Protein AF-A0A3A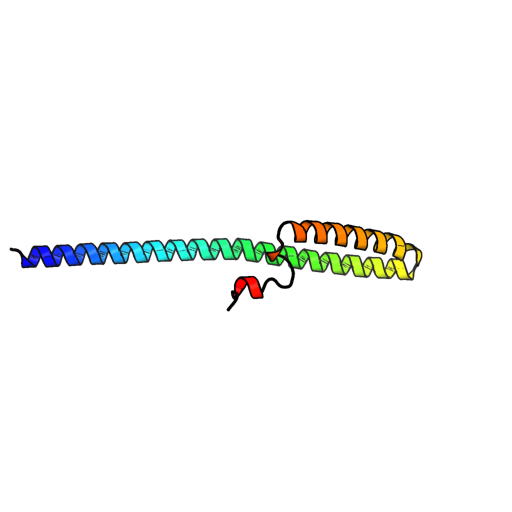1XSK1-F1 (afdb_monomer)

Radius of gyration: 28.02 Å; Cα contacts (8 Å, |Δi|>4): 9; chains: 1; bounding box: 56×26×82 Å

Sequence (107 aa):
MKFKNALSFLSNNLKQISKTFCQLRWKVILAGIFVGVVSGSLVASYRLGIEYGTDFARWMYLQIRHNAWWILPCLIFAVIAGLIIGWMSRKESMASGSGIPQVVGYV

Secondary structure (DSSP, 8-state):
-HHHHHHHHHHHHHHHHHHHHHHHHHHHHHHHHHHHHHHHHHHHHHHHHHHHHHHHHHHHHHHHHH-GGGHHHHHHHHHHHHHHHHHHHHH-GGGSTTSHHHHH---

Structure (mmCIF, N/CA/C/O backbone):
data_AF-A0A3A1XSK1-F1
#
_entry.id   AF-A0A3A1XSK1-F1
#
loop_
_atom_site.group_PDB
_atom_site.id
_atom_site.type_symbol
_atom_site.label_atom_id
_atom_site.label_alt_id
_atom_site.label_comp_id
_atom_site.label_asym_id
_atom_site.label_entity_id
_atom_site.label_seq_id
_atom_site.pdbx_PDB_ins_code
_atom_site.Cartn_x
_atom_site.Cartn_y
_atom_site.Cartn_z
_atom_site.occupancy
_atom_site.B_iso_or_equiv
_atom_site.auth_seq_id
_atom_site.auth_comp_id
_atom_site.auth_asym_id
_atom_site.auth_atom_id
_atom_site.pdbx_PDB_model_num
ATOM 1 N N . MET A 1 1 ? -38.296 4.513 55.003 1.00 59.19 1 MET A N 1
ATOM 2 C CA . MET A 1 1 ? -38.596 4.888 53.597 1.00 59.19 1 MET A CA 1
ATOM 3 C C . MET A 1 1 ? -37.366 5.307 52.774 1.00 59.19 1 MET A C 1
ATOM 5 O O . MET A 1 1 ? -37.274 4.883 51.632 1.00 59.19 1 MET A O 1
ATOM 9 N N . LYS A 1 2 ? -36.387 6.053 53.321 1.00 67.19 2 LYS A N 1
ATOM 10 C CA . LYS A 1 2 ? -35.188 6.521 52.578 1.00 67.19 2 LYS A CA 1
ATOM 11 C C . LYS A 1 2 ? -34.291 5.421 51.973 1.00 67.19 2 LYS A C 1
ATOM 13 O O . LYS A 1 2 ? -33.798 5.594 50.865 1.00 67.19 2 LYS A O 1
ATOM 18 N N . PHE A 1 3 ? -34.101 4.290 52.661 1.00 71.31 3 PHE A N 1
ATOM 19 C CA . PHE A 1 3 ? -33.138 3.257 52.239 1.00 71.31 3 PHE A CA 1
ATOM 20 C C . PHE A 1 3 ? -33.561 2.497 50.969 1.00 71.31 3 PHE A C 1
ATOM 22 O O . PHE A 1 3 ? -32.749 2.300 50.070 1.00 71.31 3 PHE A O 1
ATOM 29 N N . LYS A 1 4 ? -34.849 2.142 50.837 1.00 73.56 4 LYS A N 1
ATOM 30 C CA . LYS A 1 4 ? -35.375 1.494 49.619 1.00 73.56 4 LYS A CA 1
ATOM 31 C C . LYS A 1 4 ? -35.261 2.396 48.386 1.00 73.56 4 LYS A C 1
ATOM 33 O O . LYS A 1 4 ? -34.905 1.894 47.327 1.00 73.56 4 LYS A O 1
ATOM 38 N N . ASN A 1 5 ? -35.484 3.704 48.539 1.00 78.56 5 ASN A N 1
ATOM 39 C CA . ASN A 1 5 ? -35.339 4.666 47.441 1.00 78.56 5 ASN A CA 1
ATOM 40 C C . ASN A 1 5 ? -33.877 4.830 46.999 1.00 78.56 5 ASN A C 1
ATOM 42 O O . ASN A 1 5 ? -33.608 4.913 45.803 1.00 78.56 5 ASN A O 1
ATOM 46 N N . ALA A 1 6 ? -32.928 4.832 47.942 1.00 79.50 6 ALA A N 1
ATOM 47 C CA . ALA A 1 6 ? -31.501 4.851 47.617 1.00 79.50 6 ALA A CA 1
ATOM 48 C C . ALA A 1 6 ? -31.068 3.568 46.884 1.00 79.50 6 ALA A C 1
ATOM 50 O O . ALA A 1 6 ? -30.340 3.631 45.894 1.00 79.50 6 ALA A O 1
ATOM 51 N N . LEU A 1 7 ? -31.578 2.408 47.313 1.00 81.81 7 LEU A N 1
ATOM 52 C CA . LEU A 1 7 ? -31.285 1.119 46.685 1.00 81.81 7 LEU A CA 1
ATOM 53 C C . LEU A 1 7 ? -31.883 1.010 45.270 1.00 81.81 7 LEU A C 1
ATOM 55 O O . LEU A 1 7 ? -31.217 0.537 44.349 1.00 81.81 7 LEU A O 1
ATOM 59 N N . SER A 1 8 ? -33.117 1.490 45.068 1.00 77.88 8 SER A N 1
ATOM 60 C CA . SER A 1 8 ? -33.740 1.541 43.739 1.00 77.88 8 SER A CA 1
ATOM 61 C C . SER A 1 8 ? -33.042 2.538 42.816 1.00 77.88 8 SER A C 1
ATOM 63 O O . SER A 1 8 ? -32.881 2.261 41.630 1.00 77.88 8 SER A O 1
ATOM 65 N N . PHE A 1 9 ? -32.577 3.670 43.354 1.00 85.00 9 PHE A N 1
ATOM 66 C CA . PHE A 1 9 ? -31.788 4.644 42.604 1.00 85.00 9 PHE A CA 1
ATOM 67 C C . PHE A 1 9 ? -30.459 4.034 42.131 1.00 85.00 9 PHE A C 1
ATOM 69 O O . PHE A 1 9 ? -30.150 4.097 40.943 1.00 85.00 9 PHE A O 1
ATOM 76 N N . LEU A 1 10 ? -29.710 3.364 43.013 1.00 85.50 10 LEU A N 1
ATOM 77 C CA . LEU A 1 10 ? -28.475 2.657 42.646 1.00 85.50 10 LEU A CA 1
ATOM 78 C C . LEU A 1 10 ? -28.719 1.560 41.600 1.00 85.50 10 LEU A C 1
ATOM 80 O O . LEU A 1 10 ? -28.009 1.501 40.598 1.00 85.50 10 LEU A O 1
ATOM 84 N N . SER A 1 11 ? -29.750 0.730 41.783 1.00 85.69 11 SER A N 1
ATOM 85 C CA . SER A 1 11 ? -30.091 -0.343 40.839 1.00 85.69 11 SER A CA 1
ATOM 86 C C . SER A 1 11 ? -30.407 0.186 39.435 1.00 85.69 11 SER A C 1
ATOM 88 O O . SER A 1 11 ? -29.922 -0.362 38.443 1.00 85.69 11 SER A O 1
ATOM 90 N N . ASN A 1 12 ? -31.179 1.271 39.340 1.00 86.88 12 ASN A N 1
ATOM 91 C CA . ASN A 1 12 ? -31.542 1.874 38.059 1.00 86.88 12 ASN A CA 1
ATOM 92 C C . ASN A 1 12 ? -30.321 2.462 37.337 1.00 86.88 12 ASN A C 1
ATOM 94 O O . ASN A 1 12 ? -30.152 2.219 36.142 1.00 86.88 12 ASN A O 1
ATOM 98 N N . ASN A 1 13 ? -29.429 3.143 38.064 1.00 87.62 13 ASN A N 1
ATOM 99 C CA . ASN A 1 13 ? -28.181 3.664 37.501 1.00 87.62 13 ASN A CA 1
ATOM 100 C C . ASN A 1 13 ? -27.247 2.537 37.028 1.00 87.62 13 ASN A C 1
ATOM 102 O O . ASN A 1 13 ? -26.719 2.604 35.922 1.00 87.62 13 ASN A O 1
ATOM 106 N N . LEU A 1 14 ? -27.094 1.457 37.804 1.00 89.69 14 LEU A N 1
ATOM 107 C CA . LEU A 1 14 ? -26.286 0.297 37.403 1.00 89.69 14 LEU A CA 1
ATOM 108 C C . LEU A 1 14 ? -26.828 -0.376 36.134 1.00 89.69 14 LEU A C 1
ATOM 110 O O . LEU A 1 14 ? -26.058 -0.719 35.233 1.00 89.69 14 LEU A O 1
ATOM 114 N N . LYS A 1 15 ? -28.156 -0.518 36.017 1.00 87.31 15 LYS A N 1
ATOM 115 C CA . LYS A 1 15 ? -28.795 -1.031 34.794 1.00 87.31 15 LYS A CA 1
ATOM 116 C C . LYS A 1 15 ? -28.570 -0.107 33.600 1.00 87.31 15 LYS A C 1
ATOM 118 O O . LYS A 1 15 ? -28.307 -0.598 32.502 1.00 87.31 15 LYS A O 1
ATOM 123 N N . GLN A 1 16 ? -28.659 1.207 33.801 1.00 88.50 16 GLN A N 1
ATOM 124 C CA . GLN A 1 16 ? -28.409 2.194 32.753 1.00 88.50 16 GLN A CA 1
ATOM 125 C C . GLN A 1 16 ? -26.959 2.128 32.266 1.00 88.50 16 GLN A C 1
ATOM 127 O O . GLN A 1 16 ? -26.730 2.022 31.065 1.00 88.50 16 GLN A O 1
ATOM 132 N N . ILE A 1 17 ? -25.994 2.092 33.187 1.00 87.62 17 ILE A N 1
ATOM 133 C CA . ILE A 1 17 ? -24.566 1.967 32.873 1.00 87.62 17 ILE A CA 1
ATOM 134 C C . ILE A 1 17 ? -24.301 0.677 32.086 1.00 87.62 17 ILE A C 1
ATOM 136 O O . ILE A 1 17 ? -23.703 0.723 31.012 1.00 87.62 17 ILE A O 1
ATOM 140 N N . SER A 1 18 ? -24.808 -0.465 32.559 1.00 87.88 18 SER A N 1
ATOM 141 C CA . SER A 1 18 ? -24.656 -1.755 31.872 1.00 87.88 18 SER A CA 1
ATOM 142 C C . SER A 1 18 ? -25.242 -1.739 30.453 1.00 87.88 18 SER A C 1
ATOM 144 O O . SER A 1 18 ? -24.594 -2.201 29.508 1.00 87.88 18 SER A O 1
ATOM 146 N N . LYS A 1 19 ? -26.430 -1.141 30.263 1.00 88.31 19 LYS A N 1
ATOM 147 C CA . LYS A 1 19 ? -27.019 -0.961 28.928 1.00 88.31 19 LYS A CA 1
ATOM 148 C C . LYS A 1 19 ? -26.127 -0.120 28.020 1.00 88.31 19 LYS A C 1
ATOM 150 O O . LYS A 1 19 ? -25.906 -0.519 26.878 1.00 88.31 19 LYS A O 1
ATOM 155 N N . THR A 1 20 ? -25.603 0.998 28.515 1.00 85.38 20 THR A N 1
ATOM 156 C CA . THR A 1 20 ? -24.717 1.877 27.743 1.00 85.38 20 THR A CA 1
ATOM 157 C C . THR A 1 20 ? -23.445 1.145 27.313 1.00 85.38 20 THR A C 1
ATOM 159 O O . THR A 1 20 ? -23.079 1.208 26.141 1.00 85.38 20 THR A O 1
ATOM 162 N N . PHE A 1 21 ? -22.816 0.369 28.203 1.00 87.62 21 PHE A N 1
ATOM 163 C CA . PHE A 1 21 ? -21.659 -0.465 27.850 1.00 87.62 21 PHE A CA 1
ATOM 164 C C . PHE A 1 21 ? -21.995 -1.511 26.784 1.00 87.62 21 PHE A C 1
ATOM 166 O O . PHE A 1 21 ? -21.231 -1.695 25.837 1.00 87.62 21 PHE A O 1
ATOM 173 N N . CYS A 1 22 ? -23.152 -2.168 26.891 1.00 85.00 22 CYS A N 1
ATOM 174 C CA . CYS A 1 22 ? -23.591 -3.134 25.886 1.00 85.00 22 CYS A CA 1
ATOM 175 C C . CYS A 1 22 ? -23.801 -2.468 24.515 1.00 85.00 22 CYS A C 1
ATOM 177 O O . CYS A 1 22 ? -23.362 -2.999 23.495 1.00 85.00 22 CYS A O 1
ATOM 179 N N . GLN A 1 23 ? -24.406 -1.278 24.485 1.00 87.50 23 GLN A N 1
ATOM 180 C CA . GLN A 1 23 ? -24.593 -0.505 23.256 1.00 87.50 23 GLN A CA 1
ATOM 181 C C . GLN A 1 23 ? -23.262 -0.044 22.649 1.00 87.50 23 GLN A C 1
ATOM 183 O O . GLN A 1 23 ? -23.076 -0.164 21.439 1.00 87.50 23 GLN A O 1
ATOM 188 N N . LEU A 1 24 ? -22.325 0.443 23.468 1.00 90.06 24 LEU A N 1
ATOM 189 C CA . LEU A 1 24 ? -20.983 0.827 23.021 1.00 90.06 24 LEU A CA 1
ATOM 190 C C . LEU A 1 24 ? -20.231 -0.368 22.432 1.00 90.06 24 LEU A C 1
ATOM 192 O O . LEU A 1 24 ? -19.675 -0.255 21.343 1.00 90.06 24 LEU A O 1
ATOM 196 N N . ARG A 1 25 ? -20.287 -1.532 23.092 1.00 91.50 25 ARG A N 1
ATOM 197 C CA . ARG A 1 25 ? -19.658 -2.769 22.612 1.00 91.50 25 ARG A CA 1
ATOM 198 C C . ARG A 1 25 ? -20.128 -3.126 21.204 1.00 91.50 25 ARG A C 1
ATOM 200 O O . ARG A 1 25 ? -19.304 -3.349 20.325 1.00 91.50 25 ARG A O 1
ATOM 207 N N . TRP A 1 26 ? -21.441 -3.141 20.974 1.00 92.31 26 TRP A N 1
ATOM 208 C CA . TRP A 1 26 ? -21.986 -3.460 19.653 1.00 92.31 26 TRP A CA 1
ATOM 209 C C . TRP A 1 26 ? -21.601 -2.426 18.593 1.00 92.31 26 TRP A C 1
ATOM 211 O O . TRP A 1 26 ? -21.238 -2.811 17.484 1.00 92.31 26 TRP A O 1
ATOM 221 N N . LYS A 1 27 ? -21.604 -1.132 18.937 1.00 92.38 27 LYS A N 1
ATOM 222 C CA . LYS A 1 27 ? -21.159 -0.067 18.026 1.00 92.38 27 LYS A CA 1
ATOM 223 C C . LYS A 1 27 ? -19.690 -0.222 17.624 1.00 92.38 27 LYS A C 1
ATOM 225 O O . LYS A 1 27 ? -19.380 -0.095 16.445 1.00 92.38 27 LYS A O 1
ATOM 230 N N . VAL A 1 28 ? -18.806 -0.529 18.574 1.00 95.44 28 VAL A N 1
ATOM 231 C CA . VAL A 1 28 ? -17.371 -0.731 18.306 1.00 95.44 28 VAL A CA 1
ATOM 232 C C . VAL A 1 28 ? -17.139 -1.968 17.442 1.00 95.44 28 VAL A C 1
ATOM 234 O O . VAL A 1 28 ? -16.356 -1.901 16.501 1.00 95.44 28 VAL A O 1
ATOM 237 N N . ILE A 1 29 ? -17.849 -3.073 17.700 1.00 96.31 29 ILE A N 1
ATOM 238 C CA . ILE A 1 29 ? -17.747 -4.291 16.879 1.00 96.31 29 ILE A CA 1
ATOM 239 C C . ILE A 1 29 ? -18.155 -4.000 15.429 1.00 96.31 29 ILE A C 1
ATOM 241 O O . ILE A 1 29 ? -17.414 -4.328 14.507 1.00 96.31 29 ILE A O 1
ATOM 245 N N . LEU A 1 30 ? -19.304 -3.350 15.222 1.00 95.38 30 LEU A N 1
ATOM 246 C CA . LEU A 1 30 ? -19.787 -2.987 13.886 1.00 95.38 30 LEU A CA 1
ATOM 247 C C . LEU A 1 30 ? -18.820 -2.042 13.162 1.00 95.38 30 LEU A C 1
ATOM 249 O O . LEU A 1 30 ? -18.504 -2.270 11.995 1.00 95.38 30 LEU A O 1
ATOM 253 N N . ALA A 1 31 ? -18.311 -1.021 13.857 1.00 95.12 31 ALA A N 1
ATOM 254 C CA . ALA A 1 31 ? -17.319 -0.106 13.301 1.00 95.12 31 ALA A CA 1
ATOM 255 C C . ALA A 1 31 ? -16.015 -0.834 12.935 1.00 95.12 31 ALA A C 1
ATOM 257 O O . ALA A 1 31 ? -15.478 -0.613 11.854 1.00 95.12 31 ALA A O 1
ATOM 258 N N . GLY A 1 32 ? -15.538 -1.741 13.791 1.00 96.50 32 GLY A N 1
ATOM 259 C CA . GLY A 1 32 ? -14.334 -2.534 13.544 1.00 96.50 32 GLY A CA 1
ATOM 260 C C . GLY A 1 32 ? -14.467 -3.446 12.325 1.00 96.50 32 GLY A C 1
ATOM 261 O O . GLY A 1 32 ? -13.571 -3.469 11.486 1.00 96.50 32 GLY A O 1
ATOM 262 N N . ILE A 1 33 ? -15.604 -4.135 12.177 1.00 97.12 33 ILE A N 1
ATOM 263 C CA . ILE A 1 33 ? -15.887 -4.958 10.990 1.00 97.12 33 ILE A CA 1
ATOM 264 C C . ILE A 1 33 ? -15.884 -4.086 9.732 1.00 97.12 33 ILE A C 1
ATOM 266 O O . ILE A 1 33 ? -15.238 -4.434 8.746 1.00 97.12 33 ILE A O 1
ATOM 270 N N . PHE A 1 34 ? -16.559 -2.936 9.767 1.00 97.69 34 PHE A N 1
ATOM 271 C CA . PHE A 1 34 ? -16.633 -2.035 8.619 1.00 97.69 34 PHE A CA 1
ATOM 272 C C . PHE A 1 34 ? -15.253 -1.503 8.207 1.00 97.69 34 PHE A C 1
ATOM 274 O O . PHE A 1 34 ? -14.875 -1.598 7.040 1.00 97.69 34 PHE A O 1
ATOM 281 N N . VAL A 1 35 ? -14.466 -1.014 9.169 1.00 97.25 35 VAL A N 1
ATOM 282 C CA . VAL A 1 35 ? -13.095 -0.542 8.925 1.00 97.25 35 VAL A CA 1
ATOM 283 C C . VAL A 1 35 ? -12.215 -1.678 8.403 1.00 97.25 35 VAL A C 1
ATOM 285 O O . VAL A 1 35 ? -11.451 -1.468 7.462 1.00 97.25 35 VAL A O 1
ATOM 288 N N . GLY A 1 36 ? -12.351 -2.891 8.946 1.00 97.19 36 GLY A N 1
ATOM 289 C CA . GLY A 1 36 ? -11.622 -4.074 8.489 1.00 97.19 36 GLY A CA 1
ATOM 290 C C . GLY A 1 36 ? -11.931 -4.439 7.037 1.00 97.19 36 GLY A C 1
ATOM 291 O O . GLY A 1 36 ? -11.013 -4.675 6.258 1.00 97.19 36 GLY A O 1
ATOM 292 N N . VAL A 1 37 ? -13.205 -4.416 6.638 1.00 98.00 37 VAL A N 1
ATOM 293 C CA . VAL A 1 37 ? -13.615 -4.693 5.251 1.00 98.00 37 VAL A CA 1
ATOM 294 C C . VAL A 1 37 ? -13.076 -3.631 4.292 1.00 98.00 37 VAL A C 1
ATOM 296 O O . VAL A 1 37 ? -12.504 -3.973 3.258 1.00 98.00 37 VAL A O 1
ATOM 299 N N . VAL A 1 38 ? -13.216 -2.348 4.634 1.00 98.00 38 VAL A N 1
ATOM 300 C CA . VAL A 1 38 ? -12.762 -1.246 3.771 1.00 98.00 38 VAL A CA 1
ATOM 301 C C . VAL A 1 38 ? -11.238 -1.253 3.623 1.00 98.00 38 VAL A C 1
ATOM 303 O O . VAL A 1 38 ? -10.727 -1.235 2.504 1.00 98.00 38 VAL A O 1
ATOM 306 N N . SER A 1 39 ? -10.505 -1.328 4.736 1.00 96.69 39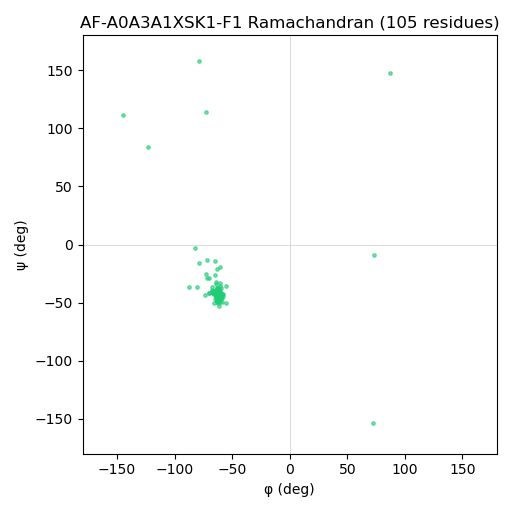 SER A N 1
ATOM 307 C CA . SER A 1 39 ? -9.036 -1.351 4.721 1.00 96.69 39 SER A CA 1
ATO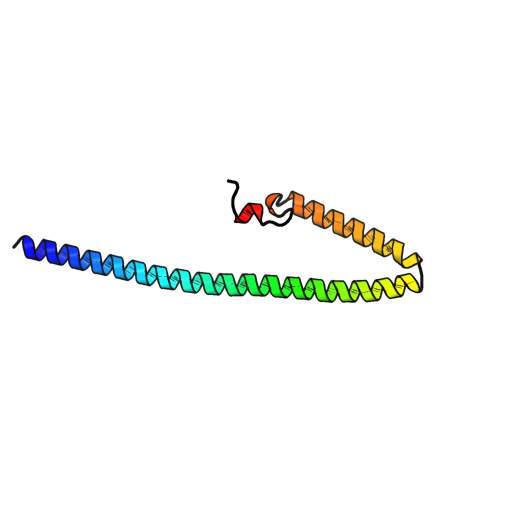M 308 C C . SER A 1 39 ? -8.482 -2.623 4.077 1.00 96.69 39 SER A C 1
ATOM 310 O O . SER A 1 39 ? -7.569 -2.540 3.261 1.00 96.69 39 SER A O 1
ATOM 312 N N . GLY A 1 40 ? -9.066 -3.790 4.360 1.00 97.50 40 GLY A N 1
ATOM 313 C CA . GLY A 1 40 ? -8.677 -5.055 3.742 1.00 97.50 40 GLY A CA 1
ATOM 314 C C . GLY A 1 40 ? -8.879 -5.049 2.227 1.00 97.50 40 GLY A C 1
ATOM 315 O O . GLY A 1 40 ? -7.985 -5.460 1.489 1.00 97.50 40 GLY A O 1
ATOM 316 N N . SER A 1 41 ? -10.009 -4.515 1.752 1.00 97.75 41 SER A N 1
ATOM 317 C CA . SER A 1 41 ? -10.281 -4.355 0.318 1.00 97.75 41 SER A CA 1
ATOM 318 C C . SER A 1 41 ? -9.282 -3.409 -0.358 1.00 97.75 41 SER A C 1
ATOM 320 O O . SER A 1 41 ? -8.752 -3.716 -1.431 1.00 97.75 41 SER A O 1
ATOM 322 N N . LEU A 1 42 ? -8.950 -2.291 0.298 1.00 97.06 42 LEU A N 1
ATOM 323 C CA . LEU A 1 42 ? -7.949 -1.346 -0.194 1.00 97.06 42 LEU A CA 1
ATOM 324 C C . LEU A 1 42 ? -6.562 -2.000 -0.306 1.00 97.06 42 LEU A C 1
ATOM 326 O O . LEU A 1 42 ? -5.911 -1.889 -1.345 1.00 97.06 42 LEU A O 1
ATOM 330 N N . VAL A 1 43 ? -6.131 -2.729 0.729 1.00 96.69 43 VAL A N 1
ATOM 331 C CA . VAL A 1 43 ? -4.841 -3.440 0.750 1.00 96.69 43 VAL A CA 1
ATOM 332 C C . VAL A 1 43 ? -4.790 -4.537 -0.314 1.00 96.69 43 VAL A C 1
ATOM 334 O O . VAL A 1 43 ? -3.782 -4.667 -1.009 1.00 96.69 43 VAL A O 1
ATOM 337 N N . ALA A 1 44 ? -5.869 -5.305 -0.485 1.00 97.75 44 ALA A N 1
ATOM 338 C CA . ALA A 1 44 ? -5.953 -6.331 -1.521 1.00 97.75 44 ALA A CA 1
ATOM 339 C C . ALA A 1 44 ? -5.847 -5.722 -2.928 1.00 97.75 44 ALA A C 1
ATOM 341 O O . ALA A 1 44 ? -5.069 -6.201 -3.751 1.00 97.75 44 ALA A O 1
ATOM 342 N N . SER A 1 45 ? -6.561 -4.621 -3.178 1.00 97.75 45 SER A N 1
ATOM 343 C CA . SER A 1 45 ? -6.525 -3.905 -4.460 1.00 97.75 45 SER A CA 1
ATOM 344 C C . SER A 1 45 ? -5.135 -3.342 -4.760 1.00 97.75 45 SER A C 1
ATOM 346 O O . SER A 1 45 ? -4.632 -3.489 -5.872 1.00 97.75 45 SER A O 1
ATOM 348 N N . TYR A 1 46 ? -4.477 -2.754 -3.756 1.00 96.00 46 TYR A N 1
ATOM 349 C CA . TYR A 1 46 ? -3.095 -2.293 -3.873 1.00 96.00 46 TYR A CA 1
ATOM 350 C C . TYR A 1 46 ? -2.149 -3.440 -4.250 1.00 96.00 46 TYR A C 1
ATOM 352 O O . TYR A 1 46 ? -1.326 -3.296 -5.153 1.00 96.00 46 TYR A O 1
ATOM 360 N N . ARG A 1 47 ? -2.306 -4.607 -3.613 1.00 96.69 47 ARG A N 1
ATOM 36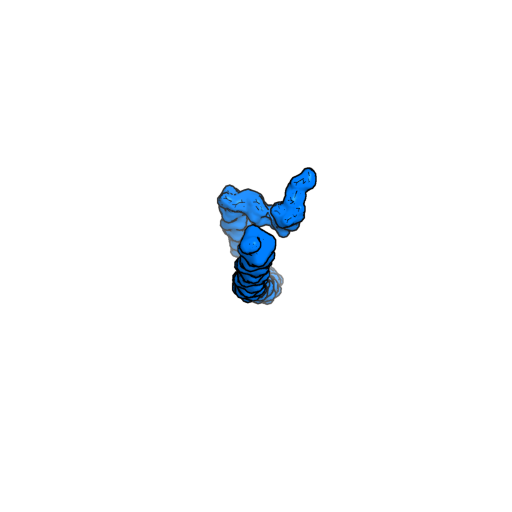1 C CA . ARG A 1 47 ? -1.472 -5.784 -3.881 1.00 96.69 47 ARG A CA 1
ATOM 362 C C . ARG A 1 47 ? -1.640 -6.308 -5.305 1.00 96.69 47 ARG A C 1
ATOM 364 O O . ARG A 1 47 ? -0.636 -6.550 -5.968 1.00 96.69 47 ARG A O 1
ATOM 371 N N . LEU A 1 48 ? -2.883 -6.410 -5.778 1.00 97.62 48 LEU A N 1
ATOM 372 C CA . LEU A 1 48 ? -3.179 -6.769 -7.166 1.00 97.62 48 LEU A CA 1
ATOM 373 C C . LEU A 1 48 ? -2.549 -5.767 -8.141 1.00 97.62 48 LEU A C 1
ATOM 375 O O . LEU A 1 48 ? -1.946 -6.165 -9.132 1.00 97.62 48 LEU A O 1
ATOM 379 N N . GLY A 1 49 ? -2.621 -4.467 -7.841 1.00 96.56 49 GLY A N 1
ATOM 380 C CA . GLY A 1 49 ? -1.982 -3.432 -8.655 1.00 96.56 49 GLY A CA 1
ATOM 381 C C . GLY A 1 49 ? -0.466 -3.622 -8.797 1.00 96.56 49 GLY A C 1
ATOM 382 O O . GLY A 1 49 ? 0.065 -3.495 -9.899 1.00 96.56 49 GLY A O 1
ATOM 383 N N . ILE A 1 50 ? 0.229 -3.975 -7.710 1.00 95.44 50 ILE A N 1
ATOM 384 C CA . ILE A 1 50 ? 1.672 -4.267 -7.743 1.00 95.44 50 ILE A CA 1
ATOM 385 C C . ILE A 1 50 ? 1.976 -5.529 -8.556 1.00 95.44 50 ILE A C 1
ATOM 387 O O . ILE A 1 50 ? 2.951 -5.544 -9.306 1.00 95.44 50 ILE A O 1
ATOM 391 N N . GLU A 1 51 ? 1.156 -6.571 -8.438 1.00 96.81 51 GLU A N 1
ATOM 392 C CA . GLU A 1 51 ? 1.316 -7.816 -9.194 1.00 96.81 51 GLU A CA 1
ATOM 393 C C . GLU A 1 51 ? 1.206 -7.569 -10.705 1.00 96.81 51 GLU A C 1
ATOM 395 O O . GLU A 1 51 ? 2.161 -7.831 -11.441 1.00 96.81 51 GLU A O 1
ATOM 400 N N . TYR A 1 52 ? 0.125 -6.922 -11.154 1.00 96.56 52 TYR A N 1
ATOM 401 C CA . TYR A 1 52 ? -0.037 -6.537 -12.559 1.00 96.56 52 TYR A CA 1
ATOM 402 C C . TYR A 1 52 ? 1.065 -5.585 -13.042 1.00 96.56 52 TYR A C 1
ATOM 404 O O . TYR A 1 52 ? 1.568 -5.726 -14.157 1.00 96.56 52 TYR A O 1
ATOM 412 N N . GLY A 1 53 ? 1.479 -4.629 -12.204 1.00 95.00 53 GLY A N 1
ATOM 413 C CA . GLY A 1 53 ? 2.590 -3.728 -12.509 1.00 95.00 53 GLY A CA 1
ATOM 414 C C . GLY A 1 53 ? 3.922 -4.466 -12.681 1.00 95.00 53 GLY A C 1
ATOM 415 O O . GLY A 1 53 ? 4.708 -4.129 -13.566 1.00 95.00 53 GLY A O 1
ATOM 416 N N . THR A 1 54 ? 4.158 -5.508 -11.883 1.00 95.38 54 THR A N 1
ATOM 417 C CA . THR A 1 54 ? 5.359 -6.350 -11.964 1.00 95.38 54 THR A CA 1
ATOM 418 C C . THR A 1 54 ? 5.356 -7.196 -13.233 1.00 95.38 54 THR A C 1
ATOM 420 O O . THR A 1 54 ? 6.383 -7.300 -13.908 1.00 95.38 54 THR A O 1
ATOM 423 N N . ASP A 1 55 ? 4.208 -7.761 -13.605 1.00 95.94 55 ASP A N 1
ATOM 424 C CA . ASP A 1 55 ? 4.068 -8.509 -14.855 1.00 95.94 55 ASP A CA 1
ATOM 425 C C . ASP A 1 55 ? 4.266 -7.609 -16.079 1.00 95.94 55 ASP A C 1
ATOM 427 O O . ASP A 1 55 ? 5.002 -7.970 -17.003 1.00 95.94 55 ASP A O 1
ATOM 431 N N . PHE A 1 56 ? 3.705 -6.397 -16.050 1.00 94.19 56 PHE A N 1
ATOM 432 C CA . PHE A 1 56 ? 3.951 -5.387 -17.075 1.00 94.19 56 PHE A CA 1
ATOM 433 C C . PHE A 1 56 ? 5.433 -5.003 -17.157 1.00 94.19 56 PHE A C 1
ATOM 435 O O . PHE A 1 56 ? 5.995 -4.949 -18.252 1.00 94.19 56 PHE A O 1
ATOM 442 N N . ALA A 1 57 ? 6.097 -4.794 -16.015 1.00 92.69 57 ALA A N 1
ATOM 443 C CA . ALA A 1 57 ? 7.527 -4.506 -15.979 1.00 92.69 57 ALA A CA 1
ATOM 444 C C . ALA A 1 57 ? 8.338 -5.649 -16.606 1.00 92.69 57 ALA A C 1
ATOM 446 O O . ALA A 1 57 ? 9.210 -5.396 -17.436 1.00 92.69 57 ALA A O 1
ATOM 447 N N . ARG A 1 58 ? 8.016 -6.911 -16.287 1.00 94.12 58 ARG A N 1
ATOM 448 C CA . ARG A 1 58 ? 8.674 -8.087 -16.880 1.00 94.12 58 ARG A CA 1
ATOM 449 C C . ARG A 1 58 ? 8.510 -8.112 -18.399 1.00 94.12 58 ARG A C 1
ATOM 451 O O . ARG A 1 58 ? 9.493 -8.319 -19.109 1.00 94.12 58 ARG A O 1
ATOM 458 N N . TRP A 1 59 ? 7.298 -7.869 -18.895 1.00 94.00 59 TRP A N 1
ATOM 459 C CA . TRP A 1 59 ? 7.039 -7.771 -20.331 1.00 94.00 59 TRP A CA 1
ATOM 460 C C . TRP A 1 59 ? 7.848 -6.638 -20.976 1.00 94.00 59 TRP A C 1
ATOM 462 O O . TRP A 1 59 ? 8.497 -6.854 -21.998 1.00 94.00 59 TRP A O 1
ATOM 472 N N . MET A 1 60 ? 7.896 -5.462 -20.346 1.00 92.00 60 MET A N 1
ATOM 473 C CA . MET A 1 60 ? 8.645 -4.304 -20.839 1.00 92.00 60 MET A CA 1
ATOM 474 C C . MET A 1 60 ? 10.156 -4.566 -20.897 1.00 92.00 60 MET A C 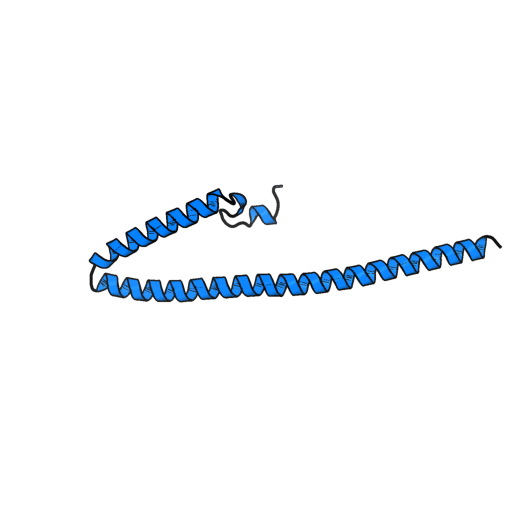1
ATOM 476 O O . MET A 1 60 ? 10.807 -4.232 -21.887 1.00 92.00 60 MET A O 1
ATOM 480 N N . TYR A 1 61 ? 10.725 -5.227 -19.885 1.00 91.25 61 TYR A N 1
ATOM 481 C CA . TYR A 1 61 ? 12.138 -5.612 -19.894 1.00 91.25 61 TYR A CA 1
ATOM 482 C C . TYR A 1 61 ? 12.480 -6.549 -21.057 1.00 91.25 61 TYR A C 1
ATOM 484 O O . TYR A 1 61 ? 13.555 -6.418 -21.644 1.00 91.25 61 TYR A O 1
ATOM 492 N N . LEU A 1 62 ? 11.576 -7.458 -21.439 1.00 92.25 62 LEU A N 1
ATOM 493 C CA . LEU A 1 62 ? 11.768 -8.294 -22.629 1.00 92.25 62 LEU A CA 1
ATOM 494 C C . LEU A 1 62 ? 11.794 -7.452 -23.913 1.00 92.25 62 LEU A C 1
ATOM 496 O O . LEU A 1 62 ? 12.638 -7.696 -24.774 1.00 92.25 62 LEU A O 1
ATOM 500 N N . GLN A 1 63 ? 10.944 -6.425 -24.020 1.00 91.81 63 GLN A N 1
ATOM 501 C CA . GLN A 1 63 ? 10.948 -5.517 -25.174 1.00 91.81 63 GLN A CA 1
ATOM 502 C C . GLN A 1 63 ? 12.239 -4.698 -25.263 1.00 91.81 63 GLN A C 1
ATOM 504 O O . GLN A 1 63 ? 12.805 -4.551 -26.347 1.00 91.81 63 GLN A O 1
ATOM 509 N N . ILE A 1 64 ? 12.759 -4.233 -24.123 1.00 91.19 64 ILE A N 1
ATOM 510 C CA . ILE A 1 64 ? 14.037 -3.509 -24.053 1.00 91.19 64 ILE A CA 1
ATOM 511 C C . ILE A 1 64 ? 15.198 -4.383 -24.540 1.00 91.19 64 ILE A C 1
ATOM 513 O O . ILE A 1 64 ? 16.082 -3.895 -25.243 1.00 91.19 64 ILE A O 1
ATOM 517 N N . ARG A 1 65 ? 15.192 -5.684 -24.215 1.00 89.25 65 ARG A N 1
ATOM 518 C CA . ARG A 1 65 ? 16.216 -6.620 -24.708 1.00 89.25 65 ARG A CA 1
ATOM 519 C C . ARG A 1 65 ? 16.187 -6.786 -26.225 1.00 89.25 65 ARG A C 1
ATOM 521 O O . ARG A 1 65 ? 17.237 -7.025 -26.809 1.00 89.25 65 ARG A O 1
ATOM 528 N N . HIS A 1 66 ? 15.013 -6.684 -26.846 1.00 89.00 66 HIS A N 1
ATOM 529 C CA . HIS A 1 66 ? 14.871 -6.772 -28.298 1.00 89.00 66 HIS A CA 1
ATOM 530 C C . HIS A 1 66 ? 15.225 -5.449 -28.994 1.00 89.00 66 HIS A C 1
ATOM 532 O O . HIS A 1 66 ? 15.807 -5.451 -30.075 1.00 89.00 66 HIS A O 1
ATOM 538 N N . ASN A 1 67 ? 14.888 -4.309 -28.387 1.00 89.75 67 ASN A N 1
ATOM 539 C CA . ASN A 1 67 ? 15.231 -2.991 -28.907 1.00 89.75 67 ASN A CA 1
ATOM 540 C C . ASN A 1 67 ? 15.529 -2.010 -27.763 1.00 89.75 67 ASN A C 1
ATOM 542 O O . ASN A 1 67 ? 14.626 -1.579 -27.044 1.00 89.75 67 ASN A O 1
ATOM 546 N N . ALA A 1 68 ? 16.795 -1.600 -27.644 1.00 88.19 68 ALA A N 1
ATOM 547 C CA . ALA A 1 68 ? 17.267 -0.710 -26.580 1.00 88.19 68 ALA A CA 1
ATOM 548 C C . ALA A 1 68 ? 16.571 0.665 -26.573 1.00 88.19 68 ALA A C 1
ATOM 550 O O . ALA A 1 68 ? 16.546 1.343 -25.546 1.00 88.19 68 ALA A O 1
ATOM 551 N N . TRP A 1 69 ? 15.949 1.066 -27.687 1.00 91.31 69 TRP A N 1
ATOM 552 C CA . TRP A 1 69 ? 15.215 2.329 -27.788 1.00 91.31 69 TRP A CA 1
ATOM 553 C C . TRP A 1 69 ? 14.002 2.415 -26.843 1.00 91.31 69 TRP A C 1
ATOM 555 O O . TRP A 1 69 ? 13.594 3.517 -26.482 1.00 91.31 69 TRP A O 1
ATOM 565 N N . TRP A 1 70 ? 13.470 1.281 -26.363 1.00 90.25 70 TRP A N 1
ATOM 566 C CA . TRP A 1 70 ? 12.385 1.240 -25.369 1.00 90.25 70 TRP A CA 1
ATOM 567 C C . TRP A 1 70 ? 12.770 1.804 -23.992 1.00 90.25 70 TRP A C 1
ATOM 569 O O . TRP A 1 70 ? 11.894 2.123 -23.191 1.00 90.25 70 TRP A O 1
ATOM 579 N N . ILE A 1 71 ? 14.061 2.007 -23.716 1.00 91.69 71 ILE A N 1
ATOM 580 C CA . ILE A 1 71 ? 14.517 2.658 -22.480 1.00 91.69 71 ILE A CA 1
ATOM 581 C C . ILE A 1 71 ? 14.030 4.109 -22.404 1.00 91.69 71 ILE A C 1
ATOM 583 O O . ILE A 1 71 ? 13.657 4.573 -21.327 1.00 91.69 71 ILE A O 1
ATOM 587 N N . LEU A 1 72 ? 13.999 4.825 -23.532 1.00 92.81 72 LEU A N 1
ATOM 588 C CA . LEU A 1 72 ? 13.620 6.236 -23.565 1.00 92.81 72 LEU A CA 1
ATOM 589 C C . LEU A 1 72 ? 12.166 6.476 -23.105 1.00 92.81 72 LEU A C 1
ATOM 591 O O . LEU A 1 72 ? 11.969 7.289 -22.201 1.00 92.81 72 LEU A O 1
ATOM 595 N N . PRO A 1 73 ? 11.142 5.766 -23.626 1.00 91.31 73 PRO A N 1
ATOM 596 C CA . PRO A 1 73 ? 9.783 5.895 -23.110 1.00 91.31 73 PRO A CA 1
ATOM 59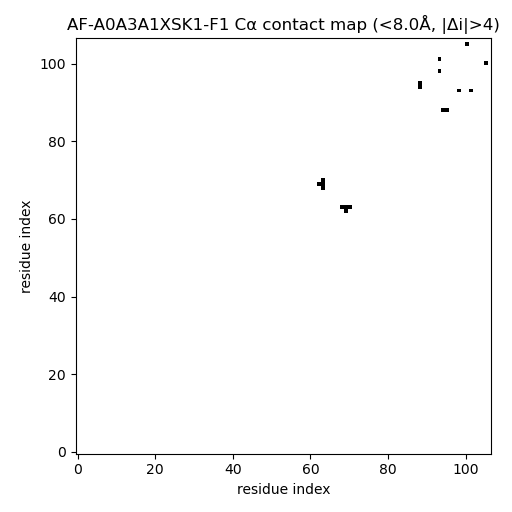7 C C . PRO A 1 73 ? 9.647 5.418 -21.657 1.00 91.31 73 PRO A C 1
ATOM 599 O O . PRO A 1 73 ? 8.909 6.045 -20.898 1.00 91.31 73 PRO A O 1
ATOM 602 N N . CYS A 1 74 ? 10.384 4.387 -21.220 1.00 92.19 74 CYS A N 1
ATOM 603 C CA . CYS A 1 74 ? 10.402 3.986 -19.807 1.00 92.19 74 CYS A CA 1
ATOM 604 C C . CYS A 1 74 ? 10.948 5.087 -18.891 1.00 92.19 74 CYS A C 1
ATOM 606 O O . CYS A 1 74 ? 10.387 5.330 -17.824 1.00 92.19 74 CYS A O 1
ATOM 608 N N . LEU A 1 75 ? 12.011 5.776 -19.313 1.00 94.00 75 LEU A N 1
ATOM 609 C CA . LEU A 1 75 ? 12.585 6.902 -18.583 1.00 94.00 75 LEU A CA 1
ATOM 610 C C . LEU A 1 75 ? 11.574 8.048 -18.468 1.00 94.00 75 LEU A C 1
ATOM 612 O O . LEU A 1 75 ? 11.338 8.553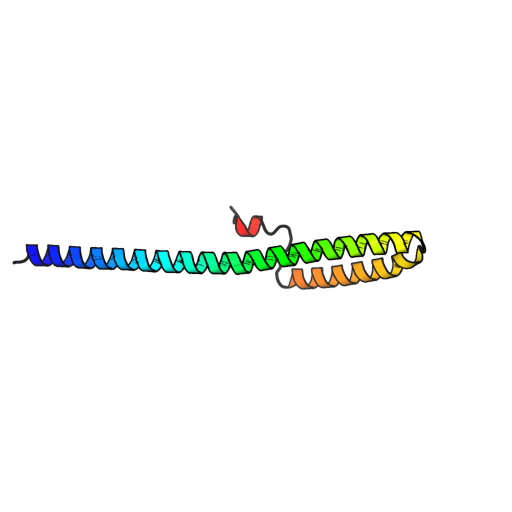 -17.373 1.00 94.00 75 LEU A O 1
ATOM 616 N N . ILE A 1 76 ? 10.943 8.427 -19.584 1.00 95.62 76 ILE A N 1
ATOM 617 C CA . ILE A 1 76 ? 9.923 9.485 -19.612 1.00 95.62 76 ILE A CA 1
ATOM 618 C C . ILE A 1 76 ? 8.767 9.124 -18.674 1.00 95.62 76 ILE A C 1
ATOM 620 O O . ILE A 1 76 ? 8.350 9.946 -17.859 1.00 95.62 76 ILE A O 1
ATOM 624 N N . PHE A 1 77 ? 8.290 7.879 -18.735 1.00 94.06 77 PHE A N 1
ATOM 625 C CA . PHE A 1 77 ? 7.237 7.392 -17.853 1.00 94.06 77 PHE A CA 1
ATOM 626 C C . PHE A 1 77 ? 7.640 7.457 -16.372 1.00 94.06 77 PHE A C 1
ATOM 628 O O . PHE A 1 77 ? 6.868 7.954 -15.554 1.00 94.06 77 PHE A O 1
ATOM 635 N N . ALA A 1 78 ? 8.857 7.029 -16.023 1.00 93.94 78 ALA A N 1
ATOM 636 C CA . ALA A 1 78 ? 9.364 7.082 -14.652 1.00 93.94 78 ALA A CA 1
ATOM 637 C C . ALA A 1 78 ? 9.465 8.521 -14.120 1.00 93.94 78 ALA A C 1
ATOM 639 O O . ALA A 1 78 ? 9.087 8.780 -12.977 1.00 93.94 78 ALA A O 1
ATOM 640 N N . VAL A 1 79 ? 9.912 9.471 -14.951 1.00 97.19 79 VAL A N 1
ATOM 641 C CA . VAL A 1 79 ? 9.961 10.898 -14.593 1.00 97.19 79 VAL A CA 1
ATOM 642 C C . VAL A 1 79 ? 8.557 11.439 -14.332 1.00 97.19 79 VAL A C 1
ATOM 6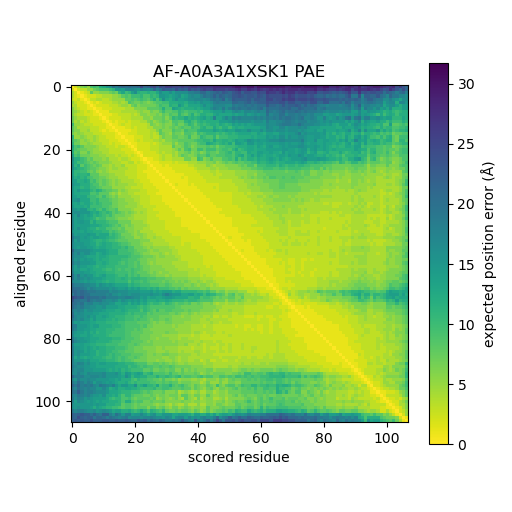44 O O . VAL A 1 79 ? 8.328 12.071 -13.302 1.00 97.19 79 VAL A O 1
ATOM 647 N N . ILE A 1 80 ? 7.598 11.160 -15.219 1.00 97.25 80 ILE A N 1
ATOM 648 C CA . ILE A 1 80 ? 6.207 11.603 -15.055 1.00 97.25 80 ILE A CA 1
ATOM 649 C C . ILE A 1 80 ? 5.598 11.008 -13.779 1.00 97.25 80 ILE A C 1
ATOM 651 O O . ILE A 1 80 ? 5.023 11.743 -12.975 1.00 97.25 80 ILE A O 1
ATOM 655 N N . ALA A 1 81 ? 5.767 9.704 -13.550 1.00 95.06 81 ALA A N 1
ATOM 656 C CA . ALA A 1 81 ? 5.283 9.036 -12.345 1.00 95.06 81 ALA A CA 1
ATOM 657 C C . ALA A 1 81 ? 5.900 9.645 -11.074 1.00 95.06 81 ALA A C 1
ATOM 659 O O . ALA A 1 81 ? 5.179 9.954 -10.126 1.00 95.06 81 ALA A O 1
ATOM 660 N N . GLY A 1 82 ? 7.212 9.901 -11.076 1.00 95.00 82 GLY A N 1
ATOM 661 C CA . GLY A 1 82 ? 7.908 10.558 -9.971 1.00 95.00 82 GLY A CA 1
ATOM 662 C C . GLY A 1 82 ? 7.389 11.971 -9.687 1.00 95.00 82 GLY A C 1
ATOM 663 O O . GLY A 1 82 ? 7.190 12.328 -8.526 1.00 95.00 82 GLY A O 1
ATOM 664 N N . LEU A 1 83 ? 7.098 12.762 -10.724 1.00 96.00 83 LEU A N 1
ATOM 665 C CA . LEU A 1 83 ? 6.511 14.099 -10.572 1.00 96.00 83 LEU A CA 1
ATOM 666 C C . LEU A 1 83 ? 5.100 14.048 -9.974 1.00 96.00 83 LEU A C 1
ATOM 668 O O . LEU A 1 83 ? 4.784 14.854 -9.096 1.00 96.00 83 LEU A O 1
ATOM 672 N N . ILE A 1 84 ? 4.272 13.095 -10.409 1.00 95.38 84 ILE A N 1
ATOM 673 C CA . ILE A 1 84 ? 2.921 12.889 -9.867 1.00 95.38 84 ILE A CA 1
ATOM 674 C C . ILE A 1 84 ? 3.002 12.495 -8.389 1.00 95.38 84 ILE A C 1
ATOM 676 O O . ILE A 1 84 ? 2.354 13.129 -7.554 1.00 95.38 84 ILE A O 1
ATOM 680 N N . ILE A 1 85 ? 3.841 11.512 -8.046 1.00 93.19 85 ILE A N 1
ATOM 681 C CA . ILE A 1 85 ? 4.036 11.058 -6.660 1.00 93.19 85 ILE A CA 1
ATOM 682 C C . ILE A 1 85 ? 4.563 12.204 -5.790 1.00 93.19 85 ILE A C 1
ATOM 684 O O . ILE A 1 85 ? 4.040 12.447 -4.703 1.00 93.19 85 ILE A O 1
ATOM 688 N N . GLY A 1 86 ? 5.546 12.966 -6.275 1.00 92.81 86 GLY A N 1
ATOM 689 C CA . GLY A 1 86 ? 6.090 14.120 -5.560 1.00 92.81 86 GLY A CA 1
ATOM 690 C C . GLY A 1 86 ? 5.056 15.230 -5.345 1.00 92.81 86 GLY A C 1
ATOM 691 O O . GLY A 1 86 ? 5.009 15.846 -4.281 1.00 92.81 86 GLY A O 1
ATOM 692 N N . TRP A 1 87 ? 4.180 15.475 -6.321 1.00 94.19 87 TRP A N 1
ATOM 693 C CA . TRP A 1 87 ? 3.067 16.410 -6.162 1.00 94.19 87 TRP A CA 1
ATOM 694 C C . TRP A 1 87 ? 2.031 15.918 -5.143 1.00 94.19 87 TRP A C 1
ATOM 696 O O . TRP A 1 87 ? 1.594 16.711 -4.310 1.00 94.19 87 TRP A O 1
ATOM 706 N N . MET A 1 88 ? 1.687 14.626 -5.150 1.00 91.25 88 MET A N 1
ATOM 707 C CA . MET A 1 88 ? 0.793 14.028 -4.150 1.00 91.25 88 MET A CA 1
ATOM 708 C C . MET A 1 88 ? 1.390 14.105 -2.741 1.00 91.25 88 MET A C 1
ATOM 710 O O . MET A 1 88 ? 0.712 14.533 -1.810 1.00 91.25 88 MET A O 1
ATOM 714 N N . SER A 1 89 ? 2.679 13.788 -2.594 1.00 90.44 89 SER A N 1
ATOM 715 C CA . SER A 1 89 ? 3.381 13.843 -1.308 1.00 90.44 89 SER A CA 1
ATOM 716 C C . SER A 1 89 ? 3.484 15.261 -0.741 1.00 90.44 89 SER A C 1
ATOM 718 O O . SER A 1 89 ? 3.578 15.415 0.472 1.00 90.44 89 SER A O 1
ATOM 720 N N . ARG A 1 90 ? 3.456 16.304 -1.582 1.00 89.56 90 ARG A N 1
ATOM 721 C CA . ARG A 1 90 ? 3.393 17.695 -1.106 1.00 89.56 90 ARG A CA 1
ATOM 722 C C . ARG A 1 90 ? 2.038 18.069 -0.517 1.00 89.56 90 ARG A C 1
ATOM 724 O O . ARG A 1 90 ? 1.993 18.955 0.328 1.00 89.56 90 ARG A O 1
ATOM 731 N N . LYS A 1 91 ? 0.952 17.439 -0.970 1.00 89.69 91 LYS A N 1
ATOM 732 C CA . LYS A 1 91 ? -0.389 17.703 -0.434 1.00 89.69 91 LYS A CA 1
ATOM 733 C C . LYS A 1 91 ? -0.570 17.095 0.950 1.00 89.69 91 LYS A C 1
ATOM 735 O O . LYS A 1 91 ? -1.084 17.766 1.830 1.00 89.69 91 LYS A O 1
ATOM 740 N N . GLU A 1 92 ? -0.104 15.864 1.132 1.00 86.81 92 GLU A N 1
ATOM 741 C CA . GLU A 1 92 ? -0.161 15.148 2.407 1.00 86.81 92 GLU A CA 1
ATOM 742 C C . GLU A 1 92 ? 1.253 14.734 2.818 1.00 86.81 92 GLU A C 1
ATOM 744 O O . GLU A 1 92 ? 1.703 13.620 2.549 1.00 86.81 92 GLU A O 1
ATOM 749 N N . SER A 1 93 ? 1.981 15.652 3.462 1.00 81.25 93 SER A N 1
ATOM 750 C CA . SER A 1 93 ? 3.380 15.427 3.859 1.00 81.25 93 SER A CA 1
ATOM 751 C C . SER A 1 93 ? 3.533 14.243 4.816 1.00 81.25 93 SER A C 1
ATOM 753 O O . SER A 1 93 ? 4.513 13.502 4.735 1.00 81.25 93 SER A O 1
ATOM 755 N N . MET A 1 94 ? 2.531 14.012 5.670 1.00 83.31 94 MET A N 1
ATOM 756 C CA . MET A 1 94 ? 2.495 12.882 6.600 1.00 83.31 94 MET A CA 1
ATOM 757 C C . MET A 1 94 ? 2.248 11.532 5.917 1.00 83.31 94 MET A C 1
ATOM 759 O O . MET A 1 94 ? 2.491 10.507 6.544 1.00 83.31 94 MET A O 1
ATOM 763 N N . ALA A 1 95 ? 1.822 11.508 4.650 1.00 81.56 95 ALA A N 1
ATOM 764 C CA . ALA A 1 95 ? 1.704 10.278 3.865 1.00 81.56 95 ALA A CA 1
ATOM 765 C C . ALA A 1 95 ? 3.043 9.831 3.248 1.00 81.56 95 ALA A C 1
ATOM 767 O O . ALA A 1 95 ? 3.104 8.794 2.590 1.00 81.56 95 ALA A O 1
ATOM 768 N N . SER A 1 96 ? 4.112 10.612 3.430 1.00 81.94 96 SER A N 1
ATOM 769 C CA . SER A 1 96 ? 5.447 10.270 2.944 1.00 81.94 96 SER A CA 1
ATOM 770 C C . SER A 1 96 ? 6.155 9.248 3.845 1.00 81.94 96 SER A C 1
ATOM 772 O O . SER A 1 96 ? 5.868 9.115 5.039 1.00 81.94 96 SER A O 1
ATOM 774 N N . GLY A 1 97 ? 7.133 8.542 3.276 1.00 85.88 97 GLY A N 1
ATOM 775 C CA . GLY A 1 97 ? 7.889 7.499 3.969 1.00 85.88 97 GLY A CA 1
ATOM 776 C C . GLY A 1 97 ? 7.069 6.227 4.213 1.00 85.88 97 GLY A C 1
ATOM 777 O O . GLY A 1 97 ? 6.156 5.910 3.458 1.00 85.88 97 GLY A O 1
ATOM 778 N N . SER A 1 98 ? 7.415 5.464 5.256 1.00 85.81 98 SER A N 1
ATOM 779 C CA . SER A 1 98 ? 6.733 4.193 5.563 1.00 85.81 98 SER A CA 1
ATOM 780 C C . SER A 1 98 ? 5.383 4.365 6.264 1.00 85.81 98 SER A C 1
ATOM 782 O O . SER A 1 98 ? 4.623 3.404 6.352 1.00 85.81 98 SER A O 1
ATOM 784 N N . GLY A 1 99 ? 5.105 5.549 6.820 1.00 83.62 99 GLY A N 1
ATOM 785 C CA . GLY A 1 99 ? 3.900 5.817 7.610 1.00 83.62 99 GLY A CA 1
ATOM 786 C C . GLY A 1 99 ? 3.886 5.196 9.016 1.00 83.62 99 GLY A C 1
ATOM 787 O O . GLY A 1 99 ? 3.000 5.511 9.805 1.00 83.62 99 GLY A O 1
ATOM 788 N N . ILE A 1 100 ? 4.852 4.331 9.365 1.00 86.25 100 ILE A N 1
ATOM 789 C CA . ILE A 1 100 ? 4.910 3.663 10.679 1.00 86.25 100 ILE A CA 1
ATOM 790 C C . ILE A 1 100 ? 5.094 4.673 11.830 1.00 86.25 100 ILE A C 1
ATOM 792 O O . ILE A 1 100 ? 4.336 4.582 12.800 1.00 86.25 100 ILE A O 1
ATOM 796 N N . PRO A 1 101 ? 6.023 5.654 11.753 1.00 84.25 101 PRO A N 1
ATOM 797 C CA . PRO A 1 101 ? 6.199 6.646 12.821 1.00 84.25 101 PRO A CA 1
ATOM 798 C C . PRO A 1 101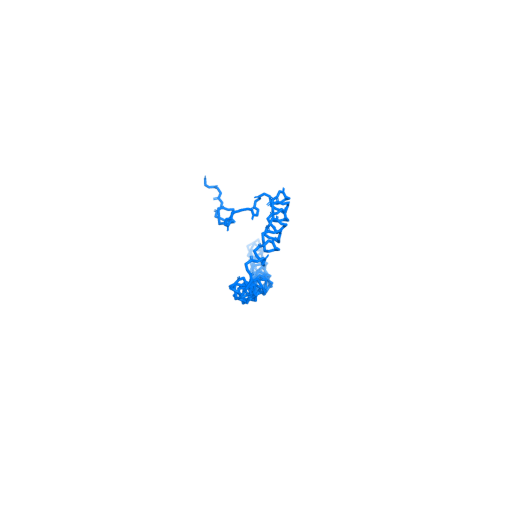 ? 4.914 7.412 13.173 1.00 84.25 101 PRO A C 1
ATOM 800 O O . PRO A 1 101 ? 4.656 7.699 14.338 1.00 84.25 101 PRO A O 1
ATOM 803 N N . GLN A 1 102 ? 4.074 7.692 12.176 1.00 84.88 102 GLN A N 1
ATOM 804 C CA . GLN A 1 102 ? 2.831 8.447 12.314 1.00 84.88 102 GLN A CA 1
ATOM 805 C C . GLN A 1 102 ? 1.757 7.666 13.085 1.00 84.88 102 GLN A C 1
ATOM 807 O O . GLN A 1 102 ? 0.914 8.272 13.740 1.00 84.88 102 GLN A O 1
ATOM 812 N N . VAL A 1 103 ? 1.787 6.330 13.023 1.00 85.00 103 VAL A N 1
ATOM 813 C CA . VAL A 1 103 ? 0.831 5.457 13.726 1.00 85.00 103 VAL A CA 1
ATOM 814 C C . VAL A 1 103 ? 1.299 5.135 15.145 1.00 85.00 103 VAL A C 1
ATOM 816 O O . VAL A 1 103 ? 0.477 5.047 16.053 1.00 85.00 103 VAL A O 1
ATOM 819 N N . VAL A 1 104 ? 2.610 4.968 15.343 1.00 84.94 104 VAL A N 1
ATOM 820 C CA . VAL A 1 104 ? 3.202 4.698 16.667 1.00 84.94 104 VAL A CA 1
ATOM 821 C C . VAL A 1 104 ? 3.174 5.948 17.561 1.00 84.94 104 VAL A C 1
ATOM 823 O O . VAL A 1 104 ? 3.099 5.822 18.781 1.00 84.94 104 VAL A O 1
ATOM 826 N N . GLY A 1 105 ? 3.151 7.140 16.956 1.00 73.38 105 GLY A N 1
ATOM 827 C CA . GLY A 1 105 ? 3.223 8.421 17.650 1.00 73.38 105 GLY A CA 1
ATOM 828 C C . GLY A 1 105 ? 4.672 8.850 17.882 1.00 73.38 105 GLY A C 1
ATOM 829 O O . GLY A 1 105 ? 5.565 8.021 18.059 1.00 73.38 105 GLY A O 1
ATOM 830 N N . TYR A 1 106 ? 4.913 10.161 17.863 1.00 63.06 106 TYR A N 1
ATOM 831 C CA . TYR A 1 106 ? 6.189 10.720 18.303 1.00 63.06 106 TYR A CA 1
ATOM 832 C C . TYR A 1 106 ? 6.240 10.610 19.830 1.00 63.06 106 TYR A C 1
ATOM 834 O O . TYR A 1 106 ? 5.411 11.216 20.512 1.00 63.06 106 TYR A O 1
ATOM 842 N N . VAL A 1 107 ? 7.154 9.785 20.342 1.00 59.88 107 VAL A N 1
ATOM 843 C CA . VAL A 1 107 ? 7.538 9.779 21.763 1.00 59.88 107 VAL A CA 1
ATOM 844 C C . VAL A 1 107 ? 8.349 11.015 22.113 1.00 59.88 107 VAL A C 1
ATOM 846 O O . VAL A 1 107 ? 9.154 11.450 21.256 1.00 59.88 107 VAL A O 1
#

Foldseek 3Di:
DVPVVVVVVVVVVVVVVVVVVVVVVVVVVVVVVVCCVVVVVVVVVVVVVVVVVVVVVVVLVVVCVVPVVSVVVVVVVVVVVVVVVVVVCVVPVCVPDPNPCVVVDDD

Mean predicted aligned error: 7.83 Å

pLDDT: mean 89.66, std 7.97, range [59.19, 98.0]

Solvent-accessible surface area (backbone atoms only — not comparable to full-atom values): 6018 Å² total; per-residue (Å²): 119,69,66,64,54,52,52,52,50,50,52,53,51,53,52,51,51,52,50,50,52,55,53,51,51,53,51,51,52,52,49,50,51,52,51,48,53,56,52,49,52,51,54,50,51,53,50,52,51,53,51,55,50,49,53,50,48,56,53,50,53,55,50,31,74,77,40,67,72,53,48,58,62,51,51,54,50,50,52,53,51,50,52,52,52,54,55,53,36,66,74,41,60,77,72,44,84,88,44,56,63,75,72,75,49,88,127